Protein AF-A0A818P9B4-F1 (afdb_monomer)

Structure (mmCIF, N/CA/C/O backbone):
data_AF-A0A818P9B4-F1
#
_entry.id   AF-A0A818P9B4-F1
#
loop_
_atom_site.group_PDB
_atom_site.id
_atom_site.type_symbol
_atom_site.label_atom_id
_atom_site.label_alt_id
_atom_site.label_comp_id
_atom_site.label_asym_id
_atom_site.label_entity_id
_atom_site.label_seq_id
_atom_site.pdbx_PDB_ins_code
_atom_site.Cartn_x
_atom_site.Cartn_y
_atom_site.Cartn_z
_atom_site.occupancy
_atom_site.B_iso_or_equiv
_atom_site.auth_seq_id
_atom_site.auth_comp_id
_atom_site.auth_asym_id
_atom_site.auth_atom_id
_atom_site.pdbx_PDB_model_num
ATOM 1 N N . MET A 1 1 ? 20.453 -66.099 61.808 1.00 32.84 1 MET A N 1
ATOM 2 C CA . MET A 1 1 ? 21.588 -65.581 61.010 1.00 32.84 1 MET A CA 1
ATOM 3 C C . MET A 1 1 ? 21.222 -64.138 60.676 1.00 32.84 1 MET A C 1
ATOM 5 O O . MET A 1 1 ? 20.179 -63.951 60.073 1.00 32.84 1 MET A O 1
ATOM 9 N N . MET A 1 2 ? 21.754 -63.137 61.396 1.00 38.09 2 MET A N 1
ATOM 10 C CA . MET A 1 2 ? 22.995 -62.391 61.060 1.00 38.09 2 MET A CA 1
ATOM 11 C C . MET A 1 2 ? 22.957 -61.937 59.584 1.00 38.09 2 MET A C 1
ATOM 13 O O . MET A 1 2 ? 22.827 -62.804 58.733 1.00 38.09 2 MET A O 1
ATOM 17 N N . ALA A 1 3 ? 23.087 -60.678 59.165 1.00 40.44 3 ALA A N 1
ATOM 18 C CA . ALA A 1 3 ? 23.401 -59.398 59.794 1.00 40.44 3 ALA A CA 1
ATOM 19 C C . ALA A 1 3 ? 23.204 -58.281 58.722 1.00 40.44 3 ALA A C 1
ATOM 21 O O . ALA A 1 3 ? 22.843 -58.581 57.589 1.00 40.44 3 ALA A O 1
ATOM 22 N N . GLU A 1 4 ? 23.522 -57.032 59.090 1.00 40.19 4 GLU A N 1
ATOM 23 C CA . GLU A 1 4 ? 23.884 -55.890 58.215 1.00 40.19 4 GLU A CA 1
ATOM 24 C C . GLU A 1 4 ? 22.805 -54.831 57.911 1.00 40.19 4 GLU A C 1
ATOM 26 O O . GLU A 1 4 ? 22.188 -54.733 56.852 1.00 40.19 4 GLU A O 1
ATOM 31 N N . HIS A 1 5 ? 22.647 -53.961 58.912 1.00 44.25 5 HIS A N 1
ATOM 32 C CA . HIS A 1 5 ? 22.226 -52.571 58.782 1.00 44.25 5 HIS A CA 1
ATOM 33 C C . HIS A 1 5 ? 23.282 -51.719 58.050 1.00 44.25 5 HIS A C 1
ATOM 35 O O . HIS A 1 5 ? 24.475 -51.983 58.138 1.00 44.25 5 HIS A O 1
ATOM 41 N N . SER A 1 6 ? 22.821 -50.549 57.590 1.00 46.69 6 SER A N 1
ATOM 42 C CA . SER A 1 6 ? 23.567 -49.280 57.651 1.00 46.69 6 SER A CA 1
ATOM 43 C C . SER A 1 6 ? 24.411 -48.907 56.427 1.00 46.69 6 SER A C 1
ATOM 45 O O . SER A 1 6 ? 25.584 -49.233 56.355 1.00 46.69 6 SER A O 1
ATOM 47 N N . ALA A 1 7 ? 23.831 -48.122 55.508 1.00 46.69 7 ALA A N 1
ATOM 48 C CA . ALA A 1 7 ? 24.589 -47.064 54.814 1.00 46.69 7 ALA A CA 1
ATOM 49 C C . ALA A 1 7 ? 23.712 -46.113 53.980 1.00 46.69 7 ALA A C 1
ATOM 51 O O . ALA A 1 7 ? 23.999 -44.925 53.916 1.00 46.69 7 ALA A O 1
ATOM 52 N N . VAL A 1 8 ? 22.636 -46.581 53.334 1.00 44.22 8 VAL A N 1
ATOM 53 C CA . VAL A 1 8 ? 22.097 -45.815 52.181 1.00 44.22 8 VAL A CA 1
ATOM 54 C C . VAL A 1 8 ? 20.876 -44.936 52.499 1.00 44.22 8 VAL A C 1
ATOM 56 O O . VAL A 1 8 ? 20.579 -43.994 51.773 1.00 44.22 8 VAL A O 1
ATOM 59 N N . ARG A 1 9 ? 20.171 -45.158 53.617 1.00 46.31 9 ARG A N 1
ATOM 60 C CA . ARG A 1 9 ? 18.944 -44.392 53.944 1.00 46.31 9 ARG A CA 1
ATOM 61 C C . ARG A 1 9 ? 19.178 -43.084 54.715 1.00 46.31 9 ARG A C 1
ATOM 63 O O . ARG A 1 9 ? 18.217 -42.371 54.987 1.00 46.31 9 ARG A O 1
ATOM 70 N N . GLY A 1 10 ? 20.425 -42.764 55.065 1.00 45.00 10 GLY A N 1
ATOM 71 C CA . GLY A 1 10 ? 20.759 -41.632 55.940 1.00 45.00 10 GLY A CA 1
ATOM 72 C C . GLY A 1 10 ? 20.896 -40.266 55.256 1.00 45.00 10 GLY A C 1
ATOM 73 O O . GLY A 1 10 ? 20.794 -39.249 55.932 1.00 45.00 10 GLY A O 1
ATOM 74 N N . ALA A 1 11 ? 21.102 -40.206 53.937 1.00 49.03 11 ALA A N 1
ATOM 75 C CA . ALA A 1 11 ? 21.604 -38.981 53.300 1.00 49.03 11 ALA A CA 1
ATOM 76 C C . ALA A 1 11 ? 20.546 -38.088 52.621 1.00 49.03 11 ALA A C 1
ATOM 78 O O . ALA A 1 11 ? 20.862 -36.966 52.248 1.00 49.03 11 ALA A O 1
ATOM 79 N N . MET A 1 12 ? 19.288 -38.523 52.480 1.00 46.12 12 MET A N 1
ATOM 80 C CA . MET A 1 12 ? 18.270 -37.775 51.710 1.00 46.12 12 MET A CA 1
ATOM 81 C C . MET A 1 12 ? 17.187 -37.100 52.568 1.00 46.12 12 MET A C 1
ATOM 83 O O . MET A 1 12 ? 16.152 -36.678 52.060 1.00 46.12 12 MET A O 1
ATOM 87 N N . LYS A 1 13 ? 17.413 -36.997 53.883 1.00 46.72 13 LYS A N 1
ATOM 88 C CA . LYS A 1 13 ? 16.566 -36.219 54.809 1.00 46.72 13 LYS A CA 1
ATOM 89 C C . LYS A 1 13 ? 17.205 -34.907 55.265 1.00 46.72 13 LYS A C 1
ATOM 91 O O . LYS A 1 13 ? 16.580 -34.146 55.996 1.00 46.72 13 LYS A O 1
ATOM 96 N N . ALA A 1 14 ? 18.423 -34.631 54.815 1.00 50.62 14 ALA A N 1
ATOM 97 C CA . ALA A 1 14 ? 19.078 -33.349 54.979 1.00 50.62 14 ALA A CA 1
ATOM 98 C C . ALA A 1 14 ? 19.052 -32.646 53.622 1.00 50.62 14 ALA A C 1
ATOM 100 O O . ALA A 1 14 ? 19.915 -32.928 52.806 1.00 50.62 14 ALA A O 1
ATOM 101 N N . LEU A 1 15 ? 18.046 -31.798 53.361 1.00 54.25 15 LEU A N 1
ATOM 102 C CA . LEU A 1 15 ? 18.254 -30.605 52.520 1.00 54.25 15 LEU A CA 1
ATOM 103 C C . LEU A 1 15 ? 17.129 -29.563 52.506 1.00 54.25 15 LEU A C 1
ATOM 105 O O . LEU A 1 15 ? 17.386 -28.466 52.037 1.00 54.25 15 LEU A O 1
ATOM 109 N N . VAL A 1 16 ? 15.941 -29.780 53.077 1.00 52.88 16 VAL A N 1
ATOM 110 C CA . VAL A 1 16 ? 15.019 -28.648 53.322 1.00 52.88 16 VAL A CA 1
ATOM 111 C C . VAL A 1 16 ? 14.296 -28.832 54.651 1.00 52.88 16 VAL A C 1
ATOM 113 O O . VAL A 1 16 ? 13.097 -29.057 54.722 1.00 52.88 16 VAL A O 1
ATOM 116 N N . SER A 1 17 ? 15.059 -28.737 55.735 1.00 53.94 17 SER A N 1
ATOM 117 C CA . SER A 1 17 ? 14.517 -28.307 57.025 1.00 53.94 17 SER A CA 1
ATOM 118 C C . SER A 1 17 ? 15.140 -26.959 57.376 1.00 53.94 17 SER A C 1
ATOM 120 O O . SER A 1 17 ? 15.723 -26.780 58.443 1.00 53.94 17 SER A O 1
ATOM 122 N N . LEU A 1 18 ? 15.025 -25.998 56.453 1.00 52.03 18 LEU A N 1
ATOM 123 C CA . LEU A 1 18 ? 14.988 -24.600 56.854 1.00 52.03 18 LEU A CA 1
ATOM 124 C C . LEU A 1 18 ? 13.685 -24.440 57.612 1.00 52.03 18 LEU A C 1
ATOM 126 O O . LEU A 1 18 ? 12.595 -24.462 57.043 1.00 52.03 18 LEU A O 1
ATOM 130 N N . ALA A 1 19 ? 13.855 -24.401 58.925 1.00 50.81 19 ALA A N 1
ATOM 131 C CA . ALA A 1 19 ? 12.846 -24.078 59.889 1.00 50.81 19 ALA A CA 1
ATOM 132 C C . ALA A 1 19 ? 11.926 -22.993 59.327 1.00 50.81 19 ALA A C 1
ATOM 134 O O . ALA A 1 19 ? 12.324 -21.849 59.107 1.00 50.81 19 ALA A O 1
ATOM 135 N N . SER A 1 20 ? 10.670 -23.391 59.161 1.00 53.38 20 SER A N 1
ATOM 136 C CA . SER A 1 20 ? 9.497 -22.607 59.505 1.00 53.38 20 SER A CA 1
ATOM 137 C C . SER A 1 20 ? 9.681 -21.989 60.900 1.00 53.38 20 SER A C 1
ATOM 139 O O . SER A 1 20 ? 9.013 -22.361 61.860 1.00 53.38 20 SER A O 1
ATOM 141 N N . ARG A 1 21 ? 10.608 -21.040 61.036 1.00 61.50 21 ARG A N 1
ATOM 142 C CA . ARG A 1 21 ? 10.536 -20.019 62.068 1.00 61.50 21 ARG A CA 1
ATOM 143 C C . ARG A 1 21 ? 9.719 -18.890 61.473 1.00 61.50 21 ARG A C 1
ATOM 145 O O . ARG A 1 21 ? 10.234 -17.841 61.107 1.00 61.50 21 ARG A O 1
ATOM 152 N N . SER A 1 22 ? 8.430 -19.146 61.298 1.00 56.78 22 SER A N 1
ATOM 153 C CA . SER A 1 22 ? 7.499 -18.082 60.989 1.00 56.78 22 SER A CA 1
ATOM 154 C C . SER A 1 22 ? 7.095 -17.428 62.309 1.00 56.78 22 SER A C 1
ATOM 156 O O . SER A 1 22 ? 5.999 -17.658 62.803 1.00 56.78 22 SER A O 1
ATOM 158 N N . ASP A 1 23 ? 7.923 -16.494 62.781 1.00 60.78 23 ASP A N 1
ATOM 159 C CA . ASP A 1 23 ? 7.406 -15.272 63.426 1.00 60.78 23 ASP A CA 1
ATOM 160 C C . ASP A 1 23 ? 6.686 -14.378 62.381 1.00 60.78 23 ASP A C 1
ATOM 162 O O . ASP A 1 23 ? 6.526 -13.172 62.539 1.00 60.78 23 ASP A O 1
ATOM 166 N N . ILE A 1 24 ? 6.248 -14.963 61.262 1.00 68.06 24 ILE A N 1
ATOM 167 C CA . ILE A 1 24 ? 5.388 -14.346 60.276 1.00 68.06 24 ILE A CA 1
ATOM 168 C C . ILE A 1 24 ? 3.969 -14.739 60.664 1.00 68.06 24 ILE A C 1
ATOM 170 O O . ILE A 1 24 ? 3.475 -15.815 60.325 1.00 68.06 24 ILE A O 1
ATOM 174 N N . CYS A 1 25 ? 3.317 -13.838 61.390 1.00 73.31 25 CYS A N 1
ATOM 175 C CA . CYS A 1 25 ? 1.898 -13.923 61.690 1.00 73.31 25 CYS A CA 1
ATOM 176 C C . CYS A 1 25 ? 1.108 -13.609 60.403 1.00 73.31 25 CYS A C 1
ATOM 178 O O . CYS A 1 25 ? 0.635 -12.492 60.187 1.00 73.31 25 CYS A O 1
ATOM 180 N N . LEU A 1 26 ? 1.038 -14.577 59.485 1.00 76.25 26 LEU A N 1
ATOM 181 C CA . LEU A 1 26 ? 0.262 -14.454 58.254 1.00 76.25 26 LEU A CA 1
ATOM 182 C C . LEU A 1 26 ? -1.219 -14.548 58.596 1.00 76.25 26 LEU A 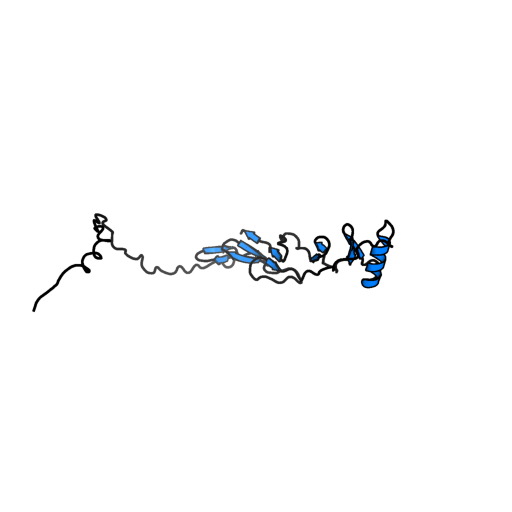C 1
ATOM 184 O O . LEU A 1 26 ? -1.726 -15.571 59.052 1.00 76.25 26 LEU A O 1
ATOM 188 N N . ARG A 1 27 ? -1.932 -13.452 58.361 1.00 80.06 27 ARG A N 1
ATOM 189 C CA . ARG A 1 27 ? -3.380 -13.438 58.503 1.00 80.06 27 ARG A CA 1
ATOM 190 C C . ARG A 1 27 ? -4.001 -14.314 57.418 1.00 80.06 27 ARG A C 1
ATOM 192 O O . ARG A 1 27 ? -3.708 -14.119 56.241 1.00 80.06 27 ARG A O 1
ATOM 199 N N . ASN A 1 28 ? -4.908 -15.211 57.809 1.00 81.31 28 ASN A N 1
ATOM 200 C CA . ASN A 1 28 ? -5.697 -16.004 56.864 1.00 81.31 28 ASN A CA 1
ATOM 201 C C . ASN A 1 28 ? -6.333 -15.102 55.796 1.00 81.31 28 ASN A C 1
ATOM 203 O O . ASN A 1 28 ? -6.995 -14.106 56.120 1.00 81.31 28 ASN A O 1
ATOM 207 N N . SER A 1 29 ? -6.130 -15.454 54.522 1.00 80.19 29 SER A N 1
ATOM 208 C CA . SER A 1 29 ? -6.744 -14.743 53.406 1.00 80.19 29 SER A CA 1
ATOM 209 C C . SER A 1 29 ? -8.256 -14.905 53.483 1.00 80.19 29 SER A C 1
ATOM 211 O O . SER A 1 29 ? -8.767 -16.020 53.565 1.00 80.19 29 SER A O 1
ATOM 213 N N . ARG A 1 30 ? -8.977 -13.792 53.424 1.00 84.62 30 ARG A N 1
ATOM 214 C CA . ARG A 1 30 ? -10.434 -13.776 53.315 1.00 84.62 30 ARG A CA 1
ATOM 215 C C . ARG A 1 30 ? -10.813 -13.057 52.033 1.00 84.62 30 ARG A C 1
ATOM 217 O O . ARG A 1 30 ? -10.311 -11.965 51.770 1.00 84.62 30 ARG A O 1
ATOM 224 N N . GLY A 1 31 ? -11.629 -13.716 51.214 1.00 81.00 31 GLY A N 1
ATOM 225 C CA . GLY A 1 31 ? -12.062 -13.190 49.923 1.00 81.00 31 GLY A CA 1
ATOM 226 C C . GLY A 1 31 ? -12.962 -11.965 50.090 1.00 81.00 31 GLY A C 1
ATOM 227 O O . GLY A 1 31 ? -13.652 -11.829 51.097 1.00 81.00 31 GLY A O 1
ATOM 228 N N . ARG A 1 32 ? -12.989 -11.082 49.086 1.00 82.56 32 ARG A N 1
ATOM 229 C CA . ARG A 1 32 ? -13.876 -9.901 49.055 1.00 82.56 32 ARG A CA 1
ATOM 230 C C . ARG A 1 32 ? -15.318 -10.230 48.621 1.00 82.56 32 ARG A C 1
ATOM 232 O O . ARG A 1 32 ? -16.068 -9.329 48.267 1.00 82.56 32 ARG A O 1
ATOM 239 N N . GLY A 1 33 ? -15.708 -11.507 48.656 1.00 85.81 33 GLY A N 1
ATOM 240 C CA . GLY A 1 33 ? -16.939 -11.998 48.032 1.00 85.81 33 GLY A CA 1
ATOM 241 C C . GLY A 1 33 ? -16.871 -11.970 46.498 1.00 85.81 33 GLY A C 1
ATOM 242 O O . GLY A 1 33 ? -15.842 -11.624 45.923 1.00 85.81 33 GLY A O 1
ATOM 243 N N . VAL A 1 34 ? -17.970 -12.351 45.839 1.00 80.38 34 VAL A N 1
ATOM 244 C CA . VAL A 1 34 ? -18.103 -12.356 44.365 1.00 80.38 34 VAL A CA 1
ATOM 245 C C . VAL A 1 34 ? -18.338 -10.964 43.762 1.00 80.38 34 VAL A C 1
ATOM 247 O O . VAL A 1 34 ? -18.132 -10.779 42.568 1.00 80.38 34 VAL A O 1
ATOM 250 N N . GLY A 1 35 ? -18.717 -9.977 44.582 1.00 70.44 35 GLY A N 1
ATOM 251 C CA . GLY A 1 35 ? -19.149 -8.658 44.113 1.00 70.44 35 GLY A CA 1
ATOM 252 C C . GLY A 1 35 ? -20.478 -8.711 43.346 1.00 70.44 35 GLY A C 1
ATOM 253 O O . GLY A 1 35 ? -20.9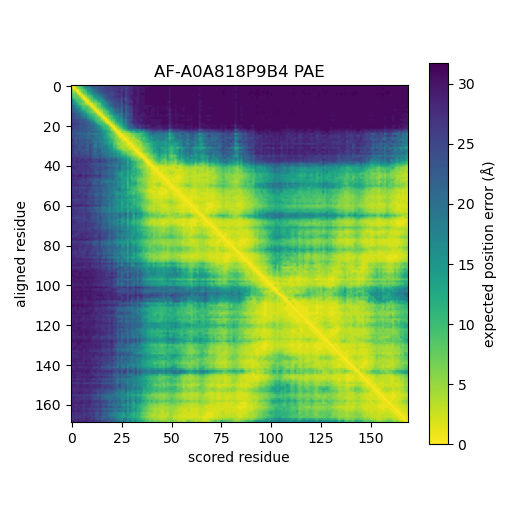24 -9.763 42.895 1.00 70.44 35 GLY A O 1
ATOM 254 N N . THR A 1 36 ? -21.145 -7.570 43.215 1.00 73.81 36 THR A N 1
ATOM 255 C CA . THR A 1 36 ? -22.258 -7.395 42.276 1.00 73.81 36 THR A CA 1
ATOM 256 C C . THR A 1 36 ? -21.702 -6.896 40.948 1.00 73.81 36 THR A C 1
ATOM 258 O O . THR A 1 36 ? -20.876 -5.984 40.921 1.00 73.81 36 THR A O 1
ATOM 261 N N . ALA A 1 37 ? -22.140 -7.490 39.835 1.00 69.44 37 ALA A N 1
ATOM 262 C CA . ALA A 1 37 ? -21.773 -6.993 38.516 1.00 69.44 37 ALA A CA 1
ATOM 263 C C . ALA A 1 37 ? -22.364 -5.589 38.335 1.00 69.44 37 ALA A C 1
ATOM 265 O O . ALA A 1 37 ? -23.584 -5.419 38.302 1.00 69.44 37 ALA A O 1
ATOM 266 N N . LEU A 1 38 ? -21.502 -4.578 38.231 1.00 70.50 38 LEU A N 1
ATOM 267 C CA . LEU A 1 38 ? -21.926 -3.263 37.775 1.00 70.50 38 LEU A CA 1
ATOM 268 C C . LEU A 1 38 ? -22.296 -3.401 36.297 1.00 70.50 38 LEU A C 1
ATOM 270 O O . LEU A 1 38 ? -21.426 -3.586 35.449 1.00 70.50 38 LEU A O 1
ATOM 274 N N . ILE A 1 39 ? -23.594 -3.358 35.995 1.00 76.50 39 ILE A N 1
ATOM 275 C CA . ILE A 1 39 ? -24.056 -3.227 34.614 1.00 76.50 39 ILE A CA 1
ATOM 276 C C . ILE A 1 39 ? -23.887 -1.760 34.242 1.00 76.50 39 ILE A C 1
ATOM 278 O O . ILE A 1 39 ? -24.731 -0.922 34.566 1.00 76.50 39 ILE A O 1
ATOM 282 N N . THR A 1 40 ? -22.770 -1.447 33.594 1.00 80.62 40 THR A N 1
ATOM 283 C CA . THR A 1 40 ? -22.524 -0.117 33.048 1.00 80.62 40 THR A CA 1
ATOM 284 C C . THR A 1 40 ? -23.533 0.142 31.928 1.00 80.62 40 THR A C 1
ATOM 286 O O . THR A 1 40 ? -23.513 -0.524 30.897 1.00 80.62 40 THR A O 1
ATOM 289 N N . LYS A 1 41 ? -24.450 1.090 32.141 1.00 87.88 41 LYS A N 1
ATOM 290 C CA . LYS A 1 41 ? -25.380 1.562 31.110 1.00 87.88 41 LYS A CA 1
ATOM 291 C C . LYS A 1 41 ? -24.825 2.840 30.502 1.00 87.88 41 LYS A C 1
ATOM 293 O O . LYS A 1 41 ? -24.716 3.841 31.203 1.00 87.88 41 LYS A O 1
ATOM 298 N N . CYS A 1 42 ? -24.491 2.784 29.221 1.00 90.31 42 CYS A N 1
ATOM 299 C CA . CYS A 1 42 ? -23.990 3.937 28.485 1.00 90.31 42 CYS A CA 1
ATOM 300 C C . CYS A 1 42 ? -25.124 4.768 27.892 1.00 90.31 42 CYS A C 1
ATOM 302 O O . CYS A 1 42 ? -26.211 4.251 27.615 1.00 90.31 42 CYS A O 1
ATOM 304 N N . ASN A 1 43 ? -24.857 6.059 27.696 1.00 91.19 43 ASN A N 1
ATOM 305 C CA . ASN A 1 43 ? -25.773 6.947 26.994 1.00 91.19 43 ASN A CA 1
ATOM 306 C C . ASN A 1 43 ? -25.880 6.560 25.509 1.00 91.19 43 ASN A C 1
ATOM 308 O O . ASN A 1 43 ? -25.047 5.836 24.967 1.00 91.19 43 ASN A O 1
ATOM 312 N N . ALA A 1 44 ? -26.899 7.068 24.810 1.00 91.31 44 ALA A N 1
ATOM 313 C CA . ALA A 1 44 ? -27.133 6.731 23.401 1.00 91.31 44 ALA A CA 1
ATOM 314 C C . ALA A 1 44 ? -25.962 7.110 22.464 1.00 91.31 44 ALA A C 1
ATOM 316 O O . ALA A 1 44 ? -25.781 6.488 21.414 1.00 91.31 44 ALA A O 1
ATOM 317 N N . ASN A 1 45 ? -25.160 8.111 22.837 1.00 89.69 45 ASN A N 1
ATOM 318 C CA . ASN A 1 45 ? -23.973 8.592 22.123 1.00 89.69 45 ASN A CA 1
ATOM 319 C C . ASN A 1 45 ? -22.653 7.967 22.616 1.00 89.69 45 ASN A C 1
ATOM 321 O O . ASN A 1 45 ? -21.583 8.373 22.166 1.00 89.69 45 ASN A O 1
ATOM 325 N N . GLU A 1 46 ? -22.725 6.985 23.511 1.00 91.25 46 GLU A N 1
ATOM 326 C CA . GLU A 1 46 ? -21.570 6.315 24.101 1.00 91.25 46 GLU A CA 1
ATOM 327 C C . GLU A 1 46 ? -21.566 4.818 23.772 1.00 91.25 46 GLU A C 1
ATOM 329 O O . GLU A 1 46 ? -22.598 4.217 23.459 1.00 91.25 46 GLU A O 1
ATOM 334 N N . GLU A 1 47 ? -20.391 4.204 23.850 1.00 89.56 47 GLU A N 1
ATOM 335 C CA . GLU A 1 47 ? -20.197 2.763 23.762 1.00 89.56 47 GLU A CA 1
ATOM 336 C C . GLU A 1 47 ? -19.417 2.232 24.967 1.00 89.56 47 GLU A C 1
ATOM 338 O O . GLU A 1 47 ? -18.565 2.910 25.549 1.00 89.56 47 GLU A O 1
ATOM 343 N N . GLN A 1 48 ? -19.740 1.006 25.373 1.00 88.31 48 GLN A N 1
ATOM 344 C CA . GLN A 1 48 ? -19.126 0.384 26.536 1.00 88.31 48 GLN A CA 1
ATOM 345 C C . GLN A 1 48 ? -17.786 -0.249 26.153 1.00 88.31 48 GLN A C 1
ATOM 347 O O . GLN A 1 48 ? -17.731 -1.163 25.332 1.00 88.31 48 GLN A O 1
ATOM 352 N N . SER A 1 49 ? -16.712 0.167 26.825 1.00 87.62 49 SER A N 1
ATOM 353 C CA . SER A 1 49 ? -15.413 -0.508 26.774 1.00 87.62 49 SER A CA 1
ATOM 354 C C . SER A 1 49 ? -15.014 -0.932 28.186 1.00 87.62 49 SER A C 1
ATOM 356 O O . SER A 1 49 ? -14.536 -0.131 28.991 1.00 87.62 49 SER A O 1
ATOM 358 N N . GLY A 1 50 ? -15.186 -2.220 28.491 1.00 85.69 50 GLY A N 1
ATOM 359 C CA . GLY A 1 50 ? -14.958 -2.764 29.830 1.00 85.69 50 GLY A CA 1
ATOM 360 C C . GLY A 1 50 ? -16.032 -2.298 30.817 1.00 85.69 50 GLY A C 1
ATOM 361 O O . GLY A 1 50 ? -17.220 -2.502 30.586 1.00 85.69 50 GLY A O 1
ATOM 362 N N . ALA A 1 51 ? -15.616 -1.681 31.925 1.00 86.62 51 ALA A N 1
ATOM 363 C CA . ALA A 1 51 ? -16.525 -1.169 32.956 1.00 86.62 51 ALA A CA 1
ATOM 364 C C . ALA A 1 51 ? -16.942 0.302 32.745 1.00 86.62 51 ALA A C 1
ATOM 366 O O . ALA A 1 51 ? -17.675 0.846 33.569 1.00 86.62 51 ALA A O 1
ATOM 367 N N . LEU A 1 52 ? -16.473 0.952 31.674 1.00 87.69 52 LEU A N 1
ATOM 368 C CA . LEU A 1 52 ? -16.636 2.388 31.434 1.00 87.69 52 LEU A CA 1
ATOM 369 C C . LEU A 1 52 ? -17.337 2.659 30.095 1.00 87.69 52 LEU A C 1
ATOM 371 O O . LEU A 1 52 ? -17.298 1.827 29.185 1.00 87.69 52 LEU A O 1
ATOM 375 N N . CYS A 1 53 ? -17.951 3.837 29.994 1.00 90.44 53 CYS A N 1
ATOM 376 C CA . CYS A 1 53 ? -18.569 4.357 28.777 1.00 90.44 53 CYS A CA 1
ATOM 377 C C . CYS A 1 53 ? -17.668 5.410 28.145 1.00 90.44 53 CYS A C 1
ATOM 379 O O . CYS A 1 53 ? -17.144 6.276 28.846 1.00 90.44 53 CYS A O 1
ATOM 381 N N . TYR A 1 54 ? -17.500 5.323 26.830 1.00 90.62 54 TYR A N 1
ATOM 382 C CA . TYR A 1 54 ? -16.716 6.264 26.043 1.00 90.62 54 TYR A CA 1
ATOM 383 C C . TYR A 1 54 ? -17.566 6.846 24.922 1.00 90.62 54 TYR A C 1
ATOM 385 O O . TYR A 1 54 ? -18.495 6.177 24.466 1.00 90.62 54 TYR A O 1
ATOM 393 N N . PRO A 1 55 ? -17.269 8.068 24.455 1.00 93.06 55 PRO A N 1
ATOM 394 C CA . PRO A 1 55 ? -17.909 8.610 23.265 1.00 93.06 55 PRO A CA 1
ATOM 395 C C . PRO A 1 55 ? -17.753 7.653 22.081 1.00 93.06 55 PRO A C 1
ATOM 397 O O . PRO A 1 55 ? -16.714 7.017 21.924 1.00 93.06 55 PRO A O 1
ATOM 400 N N . LYS A 1 56 ? -18.772 7.563 21.229 1.00 92.81 56 LYS A N 1
ATOM 401 C CA . LYS A 1 56 ? -18.663 6.794 19.984 1.00 92.81 56 LYS A CA 1
ATOM 402 C C . LYS A 1 56 ? -17.648 7.428 19.034 1.00 92.81 56 LYS A C 1
ATOM 404 O O . LYS A 1 56 ? -17.530 8.652 18.954 1.00 92.81 56 LYS A O 1
ATOM 409 N N . CYS A 1 57 ? -16.970 6.589 18.256 1.00 94.38 57 CYS A N 1
ATOM 410 C CA . CYS A 1 57 ? -16.137 7.053 17.152 1.00 94.38 57 CYS A CA 1
ATOM 411 C C . CYS A 1 57 ? -16.944 7.813 16.085 1.00 94.38 57 CYS A C 1
ATOM 413 O O . CYS A 1 57 ? -18.133 7.570 15.875 1.00 94.38 57 CYS A O 1
ATOM 415 N N . SER A 1 58 ? -16.265 8.718 15.380 1.00 93.25 58 SER A N 1
ATOM 416 C CA . SER A 1 58 ? -16.786 9.418 14.210 1.00 93.25 58 SER A CA 1
ATOM 417 C C . SER A 1 58 ? -17.131 8.430 13.098 1.00 93.25 58 SER A C 1
ATOM 419 O O . SER A 1 58 ? -16.616 7.310 13.042 1.00 93.25 58 SER A O 1
ATOM 421 N N . GLU A 1 59 ? -17.993 8.861 12.183 1.00 93.25 59 GLU A N 1
ATOM 422 C CA . GLU A 1 59 ? -18.462 8.027 11.083 1.00 93.25 59 GLU A CA 1
ATOM 423 C C . GLU A 1 59 ? -17.301 7.413 10.274 1.00 93.25 59 GLU A C 1
ATOM 425 O O . GLU A 1 59 ? -16.311 8.068 9.934 1.00 93.25 59 GLU A O 1
ATOM 430 N N . GLY A 1 60 ? -17.405 6.112 9.990 1.00 90.75 60 GLY A N 1
ATOM 431 C CA . GLY A 1 60 ? -16.376 5.350 9.279 1.00 90.75 60 GLY A CA 1
ATOM 432 C C . GLY A 1 60 ? -15.175 4.914 10.130 1.00 90.75 60 GLY A C 1
ATOM 433 O O . GLY A 1 60 ? -14.200 4.406 9.568 1.00 90.7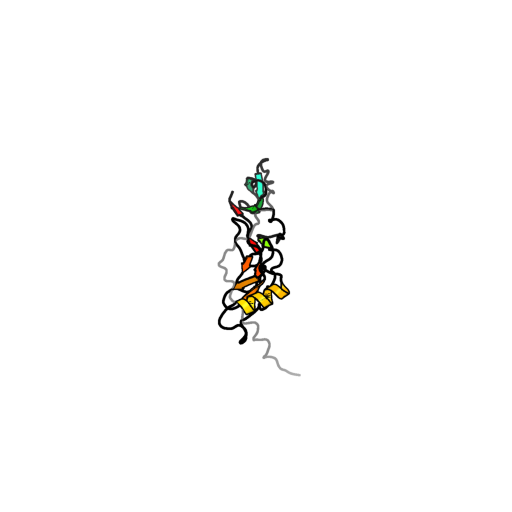5 60 GLY A O 1
ATOM 434 N N . TYR A 1 61 ? -15.223 5.084 11.455 1.00 92.88 61 TYR A N 1
ATOM 435 C CA . TYR A 1 61 ? -14.232 4.566 12.402 1.00 92.88 61 TYR A CA 1
ATOM 436 C C . TYR A 1 61 ? -14.862 3.566 13.385 1.00 92.88 61 TYR A C 1
ATOM 438 O O . TYR A 1 61 ? -16.061 3.610 13.656 1.00 92.88 61 TYR A O 1
ATOM 446 N N . LYS A 1 62 ? -14.045 2.653 13.919 1.00 91.69 62 LYS A N 1
ATOM 447 C CA . LYS A 1 62 ? -14.407 1.676 14.957 1.00 91.69 62 LYS A CA 1
ATOM 448 C C . LYS A 1 62 ? -13.541 1.885 16.178 1.00 91.69 62 LYS A C 1
ATOM 450 O O . LYS A 1 62 ? -12.330 2.098 16.045 1.00 91.69 62 LYS A O 1
ATOM 455 N N . ALA A 1 63 ? -14.142 1.747 17.354 1.00 91.25 63 ALA A N 1
ATOM 456 C CA . ALA A 1 63 ? -13.383 1.657 18.585 1.00 91.25 63 ALA A CA 1
ATOM 457 C C . ALA A 1 63 ? -12.627 0.332 18.628 1.00 91.25 63 ALA A C 1
ATOM 459 O O . ALA A 1 63 ? -13.180 -0.750 18.430 1.00 91.25 63 ALA A O 1
ATOM 460 N N . ILE A 1 64 ? -11.328 0.430 18.877 1.00 90.44 64 ILE A N 1
ATOM 461 C CA . ILE A 1 64 ? -10.451 -0.734 19.064 1.00 90.44 64 ILE A CA 1
ATOM 462 C C . ILE A 1 64 ? -10.063 -0.884 20.530 1.00 90.44 64 ILE A C 1
ATOM 464 O O . ILE A 1 64 ? -9.758 -1.978 21.003 1.00 90.44 64 ILE A O 1
ATOM 468 N N . ARG A 1 65 ? -10.102 0.223 21.269 1.00 83.44 65 ARG A N 1
ATOM 469 C CA . ARG A 1 65 ? -9.948 0.290 22.718 1.00 83.44 65 ARG A CA 1
ATOM 470 C C . ARG A 1 65 ? -10.653 1.552 23.217 1.00 83.44 65 ARG A C 1
ATOM 472 O O . ARG A 1 65 ? -10.995 2.403 22.404 1.00 83.44 65 ARG A O 1
ATOM 479 N N . CYS A 1 66 ? -10.809 1.663 24.536 1.00 82.06 66 CYS A N 1
ATOM 480 C CA . CYS A 1 66 ? -11.470 2.748 25.262 1.00 82.06 66 CYS A CA 1
ATOM 481 C C . CYS A 1 66 ? -11.481 4.122 24.577 1.00 82.06 66 CYS A C 1
ATOM 483 O O . CYS A 1 66 ? -12.543 4.701 24.424 1.00 82.06 66 CYS A O 1
ATOM 485 N N . CYS A 1 67 ? -10.326 4.630 24.144 1.00 86.12 67 CYS A N 1
ATOM 486 C CA . CYS A 1 67 ? -10.221 5.975 23.576 1.00 86.12 67 CYS A CA 1
ATOM 487 C C . CYS A 1 67 ? -9.622 5.986 22.165 1.00 86.12 67 CYS A C 1
ATOM 489 O O . CYS A 1 67 ? -9.142 7.026 21.737 1.00 86.12 67 CYS A O 1
ATOM 491 N N . LEU A 1 68 ? -9.547 4.842 21.474 1.00 92.00 68 LEU A N 1
ATOM 492 C CA . LEU A 1 68 ? -8.842 4.721 20.194 1.00 92.00 68 LEU A CA 1
ATOM 493 C C . LEU A 1 68 ? -9.789 4.308 19.074 1.00 92.00 68 LEU A C 1
ATOM 495 O O . LEU A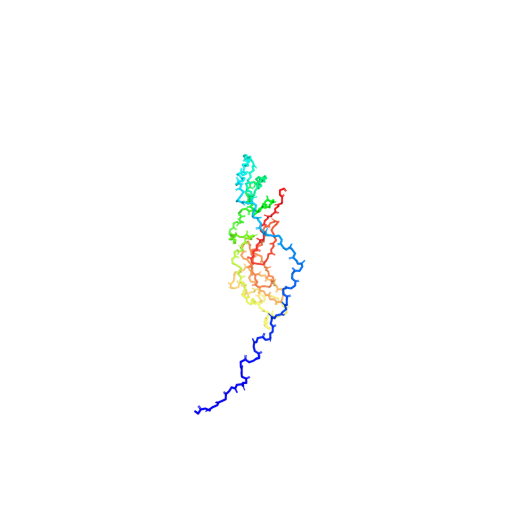 1 68 ? -10.259 3.166 19.032 1.00 92.00 68 LEU A O 1
ATOM 499 N N . CYS A 1 69 ? -9.965 5.223 18.128 1.00 93.44 69 CYS A N 1
ATOM 500 C CA . CYS A 1 69 ? -10.763 5.038 16.930 1.00 93.44 69 CYS A CA 1
ATOM 501 C C . CYS A 1 69 ? -9.856 4.754 15.734 1.00 93.44 69 CYS A C 1
ATOM 503 O O . CYS A 1 69 ? -8.893 5.480 15.485 1.00 93.44 69 CYS A O 1
ATOM 505 N N . ARG A 1 70 ? -10.161 3.701 14.971 1.00 93.19 70 ARG A N 1
ATOM 506 C CA . ARG A 1 70 ? -9.436 3.324 13.746 1.00 93.19 70 ARG A CA 1
ATOM 507 C C . ARG A 1 70 ? -10.378 3.316 12.558 1.00 93.19 70 ARG A C 1
ATOM 509 O O . ARG A 1 70 ? -11.505 2.852 12.690 1.00 93.19 70 ARG A O 1
ATOM 516 N N . LYS A 1 71 ? -9.906 3.774 11.397 1.00 93.25 71 LYS A N 1
ATOM 517 C CA . LYS A 1 71 ? -10.686 3.728 10.155 1.00 93.25 71 LYS A CA 1
ATOM 518 C C . LYS A 1 71 ? -11.153 2.294 9.874 1.00 93.25 71 LYS A C 1
ATOM 520 O O . LYS A 1 71 ? -10.366 1.348 9.965 1.00 93.25 71 LYS A O 1
ATOM 525 N N . ASN A 1 72 ? -12.432 2.134 9.554 1.00 89.19 72 ASN A N 1
ATOM 526 C CA . ASN A 1 72 ? -13.034 0.823 9.312 1.00 89.19 72 ASN A CA 1
ATOM 527 C C . ASN A 1 72 ? -12.549 0.236 8.000 1.00 89.19 72 ASN A C 1
ATOM 529 O O . ASN A 1 72 ? -12.051 -0.886 7.965 1.00 89.19 72 ASN A O 1
ATOM 533 N N . GLU A 1 73 ? -12.655 1.041 6.955 1.00 90.75 73 GLU A N 1
ATOM 534 C CA . GLU A 1 73 ? -12.507 0.604 5.580 1.00 90.75 73 GLU A CA 1
ATOM 535 C C . GLU A 1 73 ? -11.105 0.873 5.050 1.00 90.75 73 GLU A C 1
ATOM 537 O O . GLU A 1 73 ? -10.425 1.829 5.443 1.00 90.75 73 GLU A O 1
ATOM 542 N N . CYS A 1 74 ? -10.689 -0.002 4.143 1.00 93.12 74 CYS A N 1
ATOM 543 C CA . CYS A 1 74 ? -9.500 0.184 3.338 1.00 93.12 74 CYS A CA 1
ATOM 544 C C . CYS A 1 74 ? -9.854 0.856 2.004 1.00 93.12 74 CYS A C 1
ATOM 546 O O . CYS A 1 74 ? -10.996 0.758 1.553 1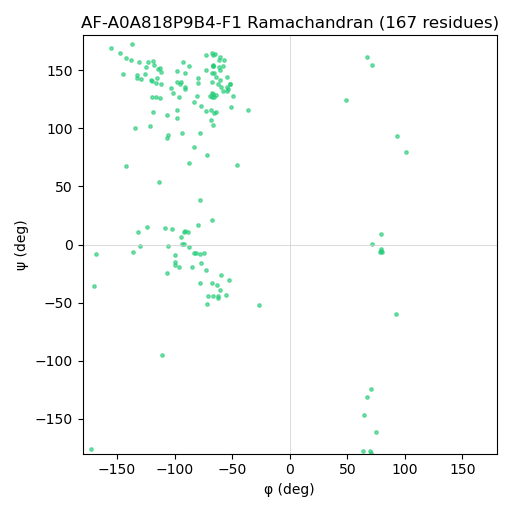.00 93.12 74 CYS A O 1
ATOM 548 N N . PRO A 1 75 ? -8.885 1.524 1.358 1.00 89.62 75 PRO A N 1
ATOM 549 C CA . PRO A 1 75 ? -9.060 2.042 0.006 1.00 89.62 75 PRO A CA 1
ATOM 550 C C . PRO A 1 75 ? -9.442 0.930 -0.987 1.00 89.62 75 PRO A C 1
ATOM 552 O O . PRO A 1 75 ? -9.137 -0.241 -0.736 1.00 89.62 75 PRO A O 1
ATOM 555 N N . PRO A 1 76 ? -10.049 1.276 -2.137 1.00 88.25 76 PRO A N 1
ATOM 556 C CA . PRO A 1 76 ? -10.356 0.306 -3.184 1.00 88.25 76 PRO A CA 1
ATOM 557 C C . PRO A 1 76 ? -9.125 -0.520 -3.576 1.00 88.25 76 PRO A C 1
ATOM 559 O O . PRO A 1 76 ? -8.040 0.032 -3.718 1.00 88.25 76 PRO A O 1
ATOM 562 N N . GLU A 1 77 ? -9.309 -1.830 -3.763 1.00 87.12 77 GLU A N 1
ATOM 563 C CA . GLU A 1 77 ? -8.264 -2.823 -4.092 1.00 87.12 77 GLU A CA 1
ATOM 564 C C . GLU A 1 77 ? -7.276 -3.184 -2.966 1.00 87.12 77 GLU A C 1
ATOM 566 O O . GLU A 1 77 ? -6.419 -4.051 -3.157 1.00 87.12 77 GLU A O 1
ATOM 571 N N . TYR A 1 78 ? -7.411 -2.595 -1.775 1.00 92.31 78 TYR A N 1
ATOM 572 C CA . TYR A 1 78 ? -6.624 -2.973 -0.602 1.00 92.31 78 TYR A CA 1
ATOM 573 C C . TYR A 1 78 ? -7.398 -3.980 0.237 1.00 92.31 78 TYR A C 1
ATOM 575 O O . TYR A 1 78 ? -8.604 -3.857 0.442 1.00 92.31 78 TYR A O 1
ATOM 583 N N . THR A 1 79 ? -6.687 -4.972 0.764 1.00 93.81 79 THR A N 1
ATOM 584 C CA . THR A 1 79 ? -7.289 -5.993 1.628 1.00 93.81 79 THR A CA 1
ATOM 585 C C . THR A 1 79 ? -7.078 -5.620 3.089 1.00 93.81 79 THR A C 1
ATOM 587 O O . THR A 1 79 ? -5.952 -5.370 3.502 1.00 93.81 79 THR A O 1
ATOM 590 N N . ASP A 1 80 ? -8.142 -5.574 3.885 1.00 93.69 80 ASP A N 1
ATOM 591 C CA . ASP A 1 80 ? -8.041 -5.349 5.330 1.00 93.69 80 ASP A CA 1
ATOM 592 C C . ASP A 1 80 ? -7.336 -6.534 6.007 1.00 93.69 80 ASP A C 1
ATOM 594 O O . ASP A 1 80 ? -7.748 -7.680 5.827 1.00 93.69 80 ASP A O 1
ATOM 598 N N . ASP A 1 81 ? -6.285 -6.272 6.789 1.00 91.94 81 ASP A N 1
ATOM 599 C CA . ASP A 1 81 ? -5.592 -7.307 7.569 1.00 91.94 81 ASP A CA 1
ATOM 600 C C . ASP A 1 81 ? -6.391 -7.761 8.806 1.00 91.94 81 ASP A C 1
ATOM 602 O O . ASP A 1 81 ? -5.999 -8.701 9.498 1.00 91.94 81 ASP A O 1
ATOM 606 N N . GLY A 1 82 ? -7.504 -7.081 9.107 1.00 88.25 82 GLY A N 1
ATOM 607 C CA . GLY A 1 82 ? -8.361 -7.336 10.264 1.00 88.25 82 GLY A CA 1
ATOM 608 C C . GLY A 1 82 ? -7.808 -6.775 11.576 1.00 88.25 82 GLY A C 1
ATOM 609 O O . GLY A 1 82 ? -8.506 -6.770 12.592 1.00 88.25 82 GLY A O 1
ATOM 610 N N . ILE A 1 83 ? -6.585 -6.251 11.558 1.00 87.06 83 ILE A N 1
ATOM 611 C CA . ILE A 1 83 ? -5.898 -5.665 12.697 1.00 87.06 83 ILE A CA 1
ATOM 612 C C . ILE A 1 83 ? -5.804 -4.166 12.439 1.00 87.06 83 ILE A C 1
ATOM 614 O O . ILE A 1 83 ? -6.741 -3.435 12.774 1.00 87.06 83 ILE A O 1
ATOM 618 N N . ALA A 1 84 ? -4.691 -3.684 11.888 1.00 90.38 84 ALA A N 1
ATOM 619 C CA . ALA A 1 84 ? -4.324 -2.272 11.871 1.00 90.38 84 ALA A CA 1
ATOM 620 C C . ALA A 1 84 ? -3.925 -1.740 10.495 1.00 90.38 84 ALA A C 1
ATOM 622 O O . ALA A 1 84 ? -3.621 -0.550 10.396 1.00 90.38 84 ALA A O 1
ATOM 623 N N . ALA A 1 85 ? -3.922 -2.567 9.454 1.00 94.50 85 ALA A N 1
ATOM 624 C CA . ALA A 1 85 ? -3.368 -2.196 8.167 1.00 94.50 85 ALA A CA 1
ATOM 625 C C . ALA A 1 85 ? -4.230 -2.646 6.984 1.00 94.50 85 ALA A C 1
ATOM 627 O O . ALA A 1 85 ? -5.056 -3.550 7.049 1.00 94.50 85 ALA A O 1
ATOM 628 N N . CYS A 1 86 ? -4.005 -1.972 5.868 1.00 94.81 86 CYS A N 1
ATOM 629 C CA . CYS A 1 86 ? -4.562 -2.295 4.571 1.00 94.81 86 CYS A CA 1
ATOM 630 C C . CYS A 1 86 ? -3.443 -2.881 3.712 1.00 94.81 86 CYS A C 1
ATOM 632 O O . CYS A 1 86 ? -2.491 -2.183 3.364 1.00 94.81 86 CYS A O 1
ATOM 634 N N . ILE A 1 87 ? -3.524 -4.169 3.403 1.00 94.19 87 ILE A N 1
ATOM 635 C CA . ILE A 1 87 ? -2.582 -4.890 2.549 1.00 94.19 87 ILE A CA 1
ATOM 636 C C . ILE A 1 87 ? -2.713 -4.355 1.126 1.00 94.19 87 ILE A C 1
ATOM 638 O O . ILE A 1 87 ? -3.811 -4.303 0.564 1.00 94.19 87 ILE A O 1
ATOM 642 N N . LYS A 1 88 ? -1.577 -3.954 0.555 1.00 93.56 88 LYS A N 1
ATOM 643 C CA . LYS A 1 88 ? -1.495 -3.453 -0.816 1.00 93.56 88 LYS A CA 1
ATOM 644 C C . LYS A 1 88 ? -1.795 -4.573 -1.818 1.00 93.56 88 LYS A C 1
ATOM 646 O O . LYS A 1 88 ? -1.407 -5.719 -1.567 1.00 93.56 88 LYS A O 1
ATOM 651 N N . PRO A 1 89 ? -2.405 -4.269 -2.979 1.00 88.19 89 PRO A N 1
ATOM 652 C CA . PRO A 1 89 ? -2.487 -5.246 -4.052 1.00 88.19 89 PRO A CA 1
ATOM 653 C C . PRO A 1 89 ? -1.088 -5.711 -4.474 1.00 88.19 89 PRO A C 1
ATOM 655 O O . PRO A 1 89 ? -0.085 -5.013 -4.294 1.00 88.19 89 PRO A O 1
ATOM 658 N N . LYS A 1 90 ? -1.026 -6.935 -5.011 1.00 85.56 90 LYS A N 1
ATOM 659 C CA . LYS A 1 90 ? 0.225 -7.649 -5.289 1.00 85.56 90 LYS A CA 1
ATOM 660 C C . LYS A 1 90 ? 1.199 -6.776 -6.084 1.00 85.56 90 LYS A C 1
ATOM 662 O O . LYS A 1 90 ? 0.937 -6.431 -7.236 1.00 85.56 90 LYS A O 1
ATOM 667 N N . ALA A 1 91 ? 2.355 -6.496 -5.487 1.00 87.56 91 ALA A N 1
ATOM 668 C CA . ALA A 1 91 ? 3.457 -5.857 -6.188 1.00 87.56 91 ALA A CA 1
ATOM 669 C C . ALA A 1 91 ? 3.919 -6.736 -7.361 1.00 87.56 91 ALA A C 1
ATOM 671 O O . ALA A 1 91 ? 3.966 -7.967 -7.262 1.00 87.56 91 ALA A O 1
ATOM 672 N N . CYS A 1 92 ? 4.274 -6.106 -8.476 1.00 84.94 92 CYS A N 1
ATOM 673 C CA . CYS A 1 92 ? 4.754 -6.807 -9.660 1.00 84.94 92 CYS A CA 1
ATOM 674 C C . CYS A 1 92 ? 6.203 -6.432 -9.977 1.00 84.94 92 CYS A C 1
ATOM 676 O O . CYS A 1 92 ? 6.623 -5.281 -9.849 1.00 84.94 92 CYS A O 1
ATOM 678 N N . GLY A 1 93 ? 6.983 -7.439 -10.368 1.00 85.81 93 GLY A N 1
ATOM 679 C CA . GLY A 1 93 ? 8.344 -7.250 -10.849 1.00 85.81 93 GLY A CA 1
ATOM 680 C C . GLY A 1 93 ? 8.351 -6.786 -12.304 1.00 85.81 93 GLY A C 1
ATOM 681 O O . GLY A 1 93 ? 7.547 -7.243 -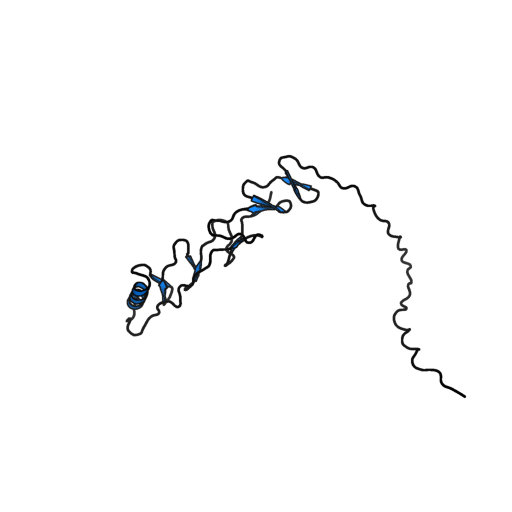13.111 1.00 85.81 93 GLY A O 1
ATOM 682 N N . ARG A 1 94 ? 9.294 -5.909 -12.642 1.00 86.25 94 ARG A N 1
ATOM 683 C CA . ARG A 1 94 ? 9.574 -5.413 -13.999 1.00 86.25 94 ARG A CA 1
ATOM 684 C C . ARG A 1 94 ? 10.622 -6.263 -14.736 1.00 86.25 94 ARG A C 1
ATOM 686 O O . ARG A 1 94 ? 11.136 -5.844 -15.768 1.00 86.25 94 ARG A O 1
ATOM 693 N N . GLY A 1 95 ? 10.955 -7.435 -14.188 1.00 87.00 95 GLY A N 1
ATOM 694 C CA . GLY A 1 95 ? 12.015 -8.314 -14.684 1.00 87.00 95 GLY A CA 1
ATOM 695 C C . GLY A 1 95 ? 13.420 -7.799 -14.361 1.00 87.00 95 GLY A C 1
ATOM 696 O O . GLY A 1 95 ? 13.599 -6.965 -13.476 1.00 87.00 95 GLY A O 1
ATOM 697 N N . THR A 1 96 ? 14.415 -8.306 -15.089 1.00 8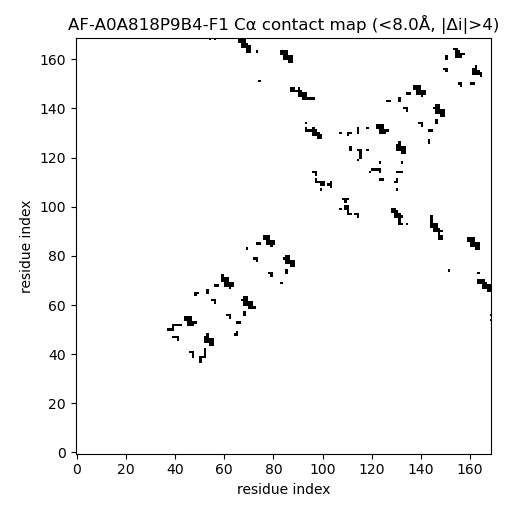6.56 96 THR A N 1
ATOM 698 C CA . THR A 1 96 ? 15.827 -7.884 -14.999 1.00 86.56 96 THR A CA 1
ATOM 699 C C . THR A 1 96 ? 16.130 -6.613 -15.798 1.00 86.56 96 THR A C 1
ATOM 701 O O . THR A 1 96 ? 17.233 -6.080 -15.711 1.00 86.56 96 THR A O 1
ATOM 704 N N . GLY A 1 97 ? 15.161 -6.136 -16.585 1.00 90.44 97 GLY A N 1
ATOM 705 C CA . GLY A 1 97 ? 15.311 -4.987 -17.469 1.00 90.44 97 GLY A CA 1
ATOM 706 C C . GLY A 1 97 ? 16.218 -5.249 -18.674 1.00 90.44 97 GLY A C 1
ATOM 707 O O . GLY A 1 97 ? 16.756 -6.337 -18.880 1.00 90.44 97 GLY A O 1
ATOM 708 N N . TYR A 1 98 ? 16.379 -4.210 -19.481 1.00 92.75 98 TYR A N 1
ATOM 709 C CA . TYR A 1 98 ? 17.134 -4.184 -20.724 1.00 92.75 98 TYR A CA 1
ATOM 710 C C . TYR A 1 98 ? 18.419 -3.398 -20.476 1.00 92.75 98 TYR A C 1
ATOM 712 O O . TYR A 1 98 ? 18.434 -2.170 -20.552 1.00 92.75 98 TYR A O 1
ATOM 720 N N . GLY A 1 99 ? 19.486 -4.108 -20.104 1.00 92.50 99 GLY A N 1
ATOM 721 C CA . GLY A 1 99 ? 20.816 -3.532 -19.887 1.00 92.50 99 GLY A CA 1
ATOM 722 C C . GLY A 1 99 ? 21.514 -3.149 -21.193 1.00 92.50 99 GLY A C 1
ATOM 723 O O . GLY A 1 99 ? 21.119 -3.614 -22.266 1.00 92.50 99 GLY A O 1
ATOM 724 N N . TRP A 1 100 ? 22.547 -2.312 -21.092 1.00 92.00 100 TRP A N 1
ATOM 725 C CA . TRP A 1 100 ? 23.394 -1.908 -22.217 1.00 92.00 100 TRP A CA 1
ATOM 726 C C . TRP A 1 100 ? 24.127 -3.104 -22.840 1.00 92.00 100 TRP A C 1
ATOM 728 O O . TRP A 1 100 ? 24.644 -3.959 -22.120 1.00 92.00 100 TRP A O 1
ATOM 738 N N . LYS A 1 101 ? 24.190 -3.165 -24.174 1.00 91.00 101 LYS A N 1
ATOM 739 C CA . LYS A 1 101 ? 24.978 -4.160 -24.916 1.00 91.00 101 LYS A CA 1
ATOM 740 C C . LYS A 1 101 ? 26.105 -3.474 -25.679 1.00 91.00 101 LYS A C 1
ATOM 742 O O . LYS A 1 101 ? 25.936 -2.354 -26.141 1.00 91.00 101 LYS A O 1
ATOM 747 N N . PHE A 1 102 ? 27.212 -4.187 -25.895 1.00 86.00 102 PHE A N 1
ATOM 748 C CA . PHE A 1 102 ? 28.390 -3.669 -26.610 1.00 86.00 102 PHE A CA 1
ATOM 749 C C . PHE A 1 102 ? 28.063 -3.065 -27.990 1.00 86.00 102 PHE A C 1
ATOM 751 O O . PHE A 1 102 ? 28.701 -2.112 -28.424 1.00 86.00 102 PHE A O 1
ATOM 758 N N . SER A 1 103 ? 27.021 -3.573 -28.654 1.00 84.19 103 SER A N 1
ATOM 759 C CA . SER A 1 103 ? 26.529 -3.086 -29.947 1.00 84.19 103 SER A CA 1
ATOM 760 C C . SER A 1 103 ? 25.683 -1.805 -29.888 1.00 84.19 103 SER A C 1
ATOM 762 O O . SER A 1 103 ? 25.326 -1.282 -30.939 1.00 84.19 103 SER A O 1
ATOM 764 N N . ASP A 1 104 ? 25.313 -1.312 -28.703 1.00 83.38 104 ASP A N 1
ATOM 765 C CA . ASP A 1 104 ? 24.384 -0.182 -28.550 1.00 83.38 104 ASP A CA 1
ATOM 766 C C . ASP A 1 104 ? 25.076 1.193 -28.690 1.00 83.38 104 ASP A C 1
ATOM 768 O O . ASP A 1 104 ? 24.401 2.223 -28.730 1.00 83.38 104 ASP A O 1
ATOM 772 N N . GLY A 1 105 ? 26.416 1.231 -28.787 1.00 81.62 105 GLY A N 1
ATOM 773 C CA . GLY A 1 105 ? 27.204 2.474 -28.705 1.00 81.62 105 GLY A CA 1
ATOM 774 C C . GLY A 1 105 ? 27.064 3.142 -27.328 1.00 81.62 105 GLY A C 1
ATOM 775 O O . GLY A 1 105 ? 26.391 2.613 -26.467 1.00 81.62 105 GLY A O 1
ATOM 776 N N . PHE A 1 106 ? 27.650 4.306 -27.049 1.00 82.06 106 PHE A N 1
ATOM 777 C CA . PHE A 1 106 ? 27.603 4.910 -25.695 1.00 82.06 106 PHE A CA 1
ATOM 778 C C . PHE A 1 106 ? 26.268 5.613 -25.332 1.00 82.06 106 PHE A C 1
ATOM 780 O O . PHE A 1 106 ? 26.270 6.665 -24.698 1.00 82.06 106 PHE A O 1
ATOM 787 N N . ASN A 1 107 ? 25.114 5.072 -25.742 1.00 83.19 107 ASN A N 1
ATOM 788 C CA . ASN A 1 107 ? 23.790 5.641 -25.452 1.00 83.19 107 ASN A CA 1
ATOM 789 C C . ASN A 1 107 ? 22.758 4.567 -25.051 1.00 83.19 107 ASN A C 1
ATOM 791 O O . ASN A 1 107 ? 23.019 3.367 -25.123 1.00 83.19 107 ASN A O 1
ATOM 795 N N . SER A 1 108 ? 21.570 5.003 -24.616 1.00 83.00 108 SER A N 1
ATOM 796 C CA . SER A 1 108 ? 20.488 4.118 -24.164 1.00 83.00 108 SER A CA 1
ATOM 797 C C . SER A 1 108 ? 19.470 3.743 -25.252 1.00 83.00 108 SER A C 1
ATOM 799 O O . SER A 1 108 ? 18.559 2.960 -24.981 1.00 83.00 108 SER A O 1
ATOM 801 N N . CYS A 1 109 ? 19.616 4.214 -26.497 1.00 86.38 109 CYS A N 1
ATOM 802 C CA . CYS A 1 109 ? 18.642 3.962 -27.569 1.00 86.38 109 CYS A CA 1
ATOM 803 C C . CYS A 1 109 ? 18.475 2.467 -27.871 1.00 86.38 109 CYS A C 1
ATOM 805 O O . CYS A 1 109 ? 17.355 2.004 -28.082 1.00 86.38 109 CYS A O 1
ATOM 807 N N . GLY A 1 110 ? 19.568 1.695 -27.861 1.00 87.12 110 GLY A N 1
ATOM 808 C CA . GLY A 1 110 ? 19.513 0.243 -28.065 1.00 87.12 110 GLY A CA 1
ATOM 809 C C . GLY A 1 110 ? 18.726 -0.483 -26.969 1.00 87.12 110 GLY A C 1
ATOM 810 O O . GLY A 1 110 ? 17.992 -1.430 -27.248 1.00 87.12 110 GLY A O 1
ATOM 811 N N . MET A 1 111 ? 18.809 0.008 -25.731 1.00 92.19 111 MET A N 1
ATOM 812 C CA . MET A 1 111 ? 18.067 -0.530 -24.591 1.00 92.19 111 MET A CA 1
ATOM 813 C C . MET A 1 111 ? 16.569 -0.219 -24.694 1.00 92.19 111 MET A C 1
ATOM 815 O O . MET A 1 111 ? 15.752 -1.118 -24.497 1.00 92.19 111 MET A O 1
ATOM 819 N N . PHE A 1 112 ? 16.210 1.021 -25.050 1.00 92.50 112 PHE A N 1
ATOM 820 C CA . PHE A 1 112 ? 14.817 1.420 -25.280 1.00 92.50 112 PHE A CA 1
ATOM 821 C C . PHE A 1 112 ? 14.188 0.647 -26.436 1.00 92.50 112 PHE A C 1
ATOM 823 O O . PHE A 1 112 ? 13.126 0.072 -26.242 1.00 92.50 112 PHE A O 1
ATOM 830 N N . LYS A 1 113 ? 14.878 0.517 -27.577 1.00 92.38 113 LYS A N 1
ATOM 831 C CA . LYS A 1 113 ? 14.378 -0.261 -28.724 1.00 92.38 113 LYS A CA 1
ATOM 832 C C . LYS A 1 113 ? 14.021 -1.699 -28.356 1.00 92.38 113 LYS A C 1
ATOM 834 O O . LYS A 1 113 ? 12.991 -2.193 -28.792 1.00 92.38 113 LYS A O 1
ATOM 839 N N . ARG A 1 114 ? 14.863 -2.375 -27.562 1.00 93.81 114 ARG A N 1
ATOM 840 C CA . ARG A 1 114 ? 14.572 -3.746 -27.106 1.00 93.81 114 ARG A CA 1
ATOM 841 C C . ARG A 1 114 ? 13.376 -3.787 -26.161 1.00 93.81 114 ARG A C 1
ATOM 843 O O . ARG A 1 114 ? 12.513 -4.631 -26.326 1.00 93.81 114 ARG A O 1
ATOM 850 N N . CYS A 1 115 ? 13.312 -2.860 -25.211 1.00 94.12 115 CYS A N 1
ATOM 851 C CA . CYS A 1 115 ? 12.197 -2.792 -24.275 1.00 94.12 115 CYS A CA 1
ATOM 852 C C . CYS A 1 115 ? 10.860 -2.515 -24.975 1.00 94.12 115 CYS A C 1
ATOM 854 O O . CYS A 1 115 ? 9.859 -3.157 -24.677 1.00 94.12 115 CYS A O 1
ATOM 856 N N . GLU A 1 116 ? 10.846 -1.571 -25.912 1.00 94.75 116 GLU A N 1
ATOM 857 C CA . GLU A 1 116 ? 9.645 -1.163 -26.643 1.00 94.75 116 GLU A CA 1
ATOM 858 C C . GLU A 1 116 ? 9.192 -2.208 -27.666 1.00 94.75 116 GLU A C 1
ATOM 860 O O . GLU A 1 116 ? 8.017 -2.237 -28.015 1.00 94.75 116 GLU A O 1
ATOM 865 N N . ALA A 1 117 ? 10.087 -3.096 -28.109 1.00 94.00 117 ALA A N 1
ATOM 866 C CA . ALA A 1 117 ? 9.704 -4.259 -28.903 1.00 94.00 117 ALA A CA 1
ATOM 867 C C . ALA A 1 117 ? 8.872 -5.271 -28.090 1.00 94.00 117 ALA A C 1
ATOM 869 O O . ALA A 1 117 ? 7.973 -5.893 -28.646 1.00 94.00 117 ALA A O 1
ATOM 870 N N . ASP A 1 118 ? 9.138 -5.395 -26.785 1.00 93.44 118 ASP A N 1
ATOM 871 C CA . ASP A 1 118 ? 8.474 -6.361 -25.897 1.00 93.44 118 ASP A CA 1
ATOM 872 C C . ASP A 1 118 ? 7.278 -5.761 -25.121 1.00 93.44 118 ASP A C 1
ATOM 874 O O . ASP A 1 118 ? 6.434 -6.498 -24.605 1.00 93.44 118 ASP A O 1
ATOM 878 N N . HIS A 1 119 ? 7.204 -4.429 -24.996 1.00 91.06 119 HIS A N 1
ATOM 879 C CA . HIS A 1 119 ? 6.220 -3.720 -24.158 1.00 91.06 119 HIS A CA 1
ATOM 880 C C . HIS A 1 119 ? 5.494 -2.558 -24.853 1.00 91.06 119 HIS A C 1
ATOM 882 O O . HIS A 1 119 ? 4.806 -1.790 -24.180 1.00 91.06 119 HIS A O 1
ATOM 888 N N . ASP A 1 120 ? 5.644 -2.434 -26.170 1.00 92.81 120 ASP A N 1
ATOM 889 C CA . ASP A 1 120 ? 5.161 -1.336 -27.011 1.00 92.81 120 ASP A CA 1
ATOM 890 C C . ASP A 1 120 ? 5.912 -0.002 -26.828 1.00 92.81 120 ASP A C 1
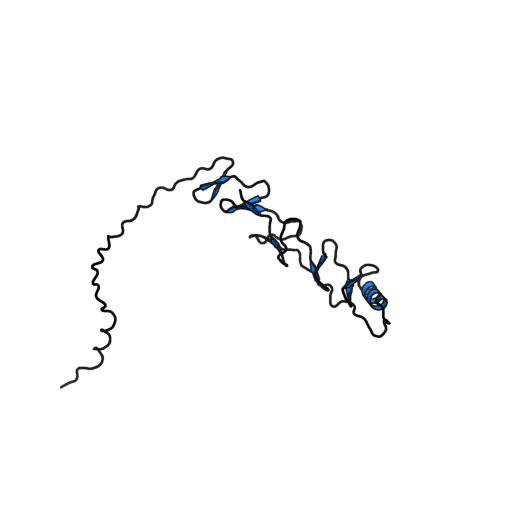ATOM 892 O O . ASP A 1 120 ? 6.501 0.314 -25.785 1.00 92.81 120 ASP A O 1
ATOM 896 N N . ALA A 1 121 ? 5.884 0.817 -27.881 1.00 91.44 121 ALA A N 1
ATOM 897 C CA . ALA A 1 121 ? 6.551 2.115 -27.921 1.00 91.44 121 ALA A CA 1
ATOM 898 C C . ALA A 1 121 ? 6.035 3.068 -26.829 1.00 91.44 121 ALA A C 1
ATOM 900 O O . ALA A 1 121 ? 4.832 3.202 -26.607 1.00 91.44 121 ALA A O 1
ATOM 901 N N . GLY A 1 122 ? 6.950 3.762 -26.144 1.00 89.69 122 GLY A N 1
ATOM 902 C CA . GLY A 1 122 ? 6.610 4.725 -25.095 1.00 89.69 122 GLY A CA 1
ATOM 903 C C . GLY A 1 122 ? 6.261 4.111 -23.735 1.00 89.69 122 GLY A C 1
ATOM 904 O O . GLY A 1 122 ? 6.098 4.854 -22.760 1.00 89.69 122 GLY A O 1
ATOM 905 N N . ASN A 1 123 ? 6.217 2.782 -23.610 1.00 92.81 123 ASN A N 1
ATOM 906 C CA . ASN A 1 123 ? 5.955 2.086 -22.345 1.00 92.81 123 ASN A CA 1
ATOM 907 C C . ASN A 1 123 ? 7.222 1.727 -21.565 1.00 92.81 123 ASN A C 1
ATOM 909 O O . ASN A 1 123 ? 7.153 1.023 -20.559 1.00 92.81 123 ASN A O 1
ATOM 913 N N . CYS A 1 124 ? 8.376 2.254 -21.964 1.00 93.19 124 CYS A N 1
ATOM 914 C CA . CYS A 1 124 ? 9.657 1.996 -21.319 1.00 93.19 124 CYS A CA 1
ATOM 915 C C . CYS A 1 124 ? 10.217 3.248 -20.643 1.00 93.19 124 CYS A C 1
ATOM 917 O O . CYS A 1 124 ? 9.923 4.383 -21.023 1.00 93.19 124 CYS A O 1
ATOM 919 N N . LYS A 1 125 ? 11.008 3.050 -19.587 1.00 92.12 125 LYS A N 1
ATOM 920 C CA . LYS A 1 125 ? 11.726 4.115 -18.882 1.00 92.12 125 LYS A CA 1
ATOM 921 C C . LYS A 1 125 ? 13.075 3.624 -18.378 1.00 92.12 125 LYS A C 1
ATOM 923 O O . LYS A 1 125 ? 13.221 2.477 -17.963 1.00 92.12 125 LYS A O 1
ATOM 928 N N . GLN A 1 126 ? 14.054 4.515 -18.354 1.00 90.75 126 GLN A N 1
ATOM 929 C CA . GLN A 1 126 ? 15.362 4.215 -17.789 1.00 90.75 126 GLN A CA 1
ATOM 930 C C . GLN A 1 126 ? 15.326 4.329 -16.257 1.00 90.75 126 GLN A C 1
ATOM 932 O O . GLN A 1 126 ? 14.689 5.219 -15.696 1.00 90.75 126 GLN A O 1
ATOM 937 N N . SER A 1 127 ? 15.976 3.401 -15.558 1.00 90.62 127 SER A N 1
ATOM 938 C CA . SER A 1 127 ? 16.193 3.431 -14.108 1.00 90.62 127 SER A CA 1
ATOM 939 C C . SER A 1 127 ? 17.657 3.075 -13.838 1.00 90.62 127 SER A C 1
ATOM 941 O O . SER A 1 127 ? 18.047 1.910 -13.900 1.00 90.62 127 SER A O 1
ATOM 943 N N . GLY A 1 128 ? 18.487 4.093 -13.591 1.00 88.69 128 GLY A N 1
ATOM 944 C CA . GLY A 1 128 ? 19.943 3.938 -13.526 1.00 88.69 128 GLY A CA 1
ATOM 945 C C . GLY A 1 128 ? 20.542 3.584 -14.893 1.00 88.69 128 GLY A C 1
ATOM 946 O O . GLY A 1 128 ? 20.227 4.217 -15.900 1.00 88.69 128 GLY A O 1
ATOM 947 N N . ALA A 1 129 ? 21.390 2.555 -14.936 1.00 89.44 129 ALA A N 1
ATOM 948 C CA . ALA A 1 129 ? 22.046 2.076 -16.159 1.00 89.44 129 ALA A CA 1
ATOM 949 C C . ALA A 1 129 ? 21.232 1.018 -16.939 1.00 89.44 129 ALA A C 1
ATOM 951 O O . ALA A 1 129 ? 21.764 0.375 -17.841 1.00 89.44 129 ALA A O 1
ATOM 952 N N . VAL A 1 130 ? 19.960 0.798 -16.586 1.00 92.06 130 VAL A N 1
ATOM 953 C CA . VAL A 1 130 ? 19.097 -0.247 -17.166 1.00 92.06 130 VAL A CA 1
ATOM 954 C C . VAL A 1 130 ? 17.734 0.346 -17.542 1.00 92.06 130 VAL A C 1
ATOM 956 O O . VAL A 1 130 ? 17.220 1.219 -16.841 1.00 92.06 130 VAL A O 1
ATOM 959 N N . VAL A 1 131 ? 17.138 -0.099 -18.652 1.00 93.62 131 VAL A N 1
ATOM 960 C CA . VAL A 1 131 ? 15.776 0.290 -19.066 1.00 93.62 131 VAL A CA 1
ATOM 961 C C . VAL A 1 131 ? 14.770 -0.758 -18.598 1.00 93.62 131 VAL A C 1
ATOM 963 O O . VAL A 1 131 ? 15.029 -1.950 -18.692 1.00 93.62 131 VAL A O 1
ATOM 966 N N . TYR A 1 132 ? 13.615 -0.328 -18.100 1.00 93.56 132 TYR A N 1
ATOM 967 C CA . TYR A 1 132 ? 12.532 -1.195 -17.633 1.00 93.56 132 TYR A CA 1
ATOM 968 C C . TYR A 1 132 ? 11.190 -0.764 -18.230 1.00 93.56 132 TYR A C 1
ATOM 970 O O . TYR A 1 132 ? 11.020 0.422 -18.539 1.00 93.56 132 TYR A O 1
ATOM 978 N N . PRO A 1 133 ? 10.198 -1.668 -18.305 1.00 93.94 133 PRO A N 1
ATOM 979 C CA . PRO A 1 133 ? 8.827 -1.263 -18.573 1.00 93.94 133 PRO A CA 1
ATOM 980 C C . PRO A 1 133 ? 8.305 -0.316 -17.481 1.00 93.94 133 PRO A C 1
ATOM 982 O O . PRO A 1 133 ? 8.713 -0.358 -16.311 1.00 93.94 133 PRO A O 1
ATOM 985 N N . LYS A 1 134 ? 7.387 0.570 -17.865 1.00 92.88 134 LYS A N 1
ATOM 986 C CA . LYS A 1 134 ? 6.640 1.432 -16.950 1.00 92.88 134 LYS A CA 1
ATOM 987 C C . LYS A 1 134 ? 5.711 0.584 -16.079 1.00 92.88 134 LYS A C 1
ATOM 989 O O . LYS A 1 134 ? 5.307 -0.519 -16.435 1.00 92.88 134 LYS A O 1
ATOM 994 N N . CYS A 1 135 ? 5.396 1.109 -14.899 1.00 91.50 135 CYS A N 1
ATOM 995 C CA . CYS A 1 135 ? 4.407 0.485 -14.031 1.00 91.50 135 CYS A CA 1
ATOM 996 C C . CYS A 1 135 ? 3.005 0.697 -14.609 1.00 91.50 135 CYS A C 1
ATOM 998 O O . CYS A 1 135 ? 2.757 1.706 -15.271 1.00 91.50 135 CYS A O 1
ATOM 1000 N N . LYS A 1 136 ? 2.099 -0.249 -14.338 1.00 87.94 136 LYS A N 1
ATOM 1001 C CA . LYS A 1 136 ? 0.674 -0.105 -14.661 1.00 87.94 136 LYS A CA 1
ATOM 1002 C C . LYS A 1 136 ? 0.079 1.102 -13.925 1.00 87.94 136 LYS A C 1
ATOM 1004 O O . LYS A 1 136 ? 0.642 1.566 -12.933 1.00 87.94 136 LYS A O 1
ATOM 1009 N N . SER A 1 137 ? -1.067 1.587 -14.403 1.00 87.69 137 SER A N 1
ATOM 1010 C CA . SER A 1 137 ? -1.802 2.664 -13.731 1.00 87.69 137 SER A CA 1
ATOM 1011 C C . SER A 1 137 ? -2.027 2.336 -12.249 1.00 87.69 137 SER A C 1
ATOM 1013 O O . SER A 1 137 ? -2.294 1.186 -11.908 1.00 87.69 137 SER A O 1
ATOM 1015 N N . GLY A 1 138 ? -1.856 3.330 -11.376 1.00 83.12 138 GLY A N 1
ATOM 1016 C CA . GLY A 1 138 ? -1.955 3.171 -9.919 1.00 83.12 138 GLY A CA 1
ATOM 1017 C C . GLY A 1 138 ? -0.721 2.567 -9.234 1.00 83.12 138 GLY A C 1
ATOM 1018 O O . GLY A 1 138 ? -0.671 2.531 -8.008 1.00 83.12 138 GLY A O 1
ATOM 1019 N N . PHE A 1 139 ? 0.298 2.131 -9.983 1.00 90.00 139 PHE A N 1
ATOM 1020 C CA . PHE A 1 139 ? 1.524 1.559 -9.426 1.00 90.00 139 PHE A CA 1
ATOM 1021 C C . PHE A 1 139 ? 2.717 2.479 -9.665 1.00 90.00 139 PHE A C 1
ATOM 1023 O O . PHE A 1 139 ? 2.931 3.008 -10.757 1.00 90.00 139 PHE A O 1
ATOM 1030 N N . GLN A 1 140 ? 3.557 2.610 -8.648 1.00 89.94 140 GLN A N 1
ATOM 1031 C CA . GLN A 1 140 ? 4.767 3.411 -8.684 1.00 89.94 140 GLN A CA 1
ATOM 1032 C C . GLN A 1 140 ? 6.014 2.523 -8.621 1.00 89.94 140 GLN A C 1
ATOM 1034 O O . GLN A 1 140 ? 5.993 1.440 -8.026 1.00 89.94 140 GLN A O 1
ATOM 1039 N N . PRO A 1 141 ? 7.117 2.942 -9.266 1.00 89.44 141 PRO A N 1
ATOM 1040 C CA . PRO A 1 141 ? 8.375 2.216 -9.198 1.00 89.44 141 PRO A CA 1
ATOM 1041 C C . PRO A 1 141 ? 8.968 2.316 -7.789 1.00 89.44 141 PRO A C 1
ATOM 1043 O O . PRO A 1 141 ? 9.383 3.391 -7.367 1.00 89.44 141 PRO A O 1
ATOM 1046 N N . ILE A 1 142 ? 9.086 1.188 -7.095 1.00 88.94 142 ILE A N 1
ATOM 1047 C CA . ILE A 1 142 ? 9.889 1.098 -5.875 1.00 88.94 142 ILE A CA 1
ATOM 1048 C C . ILE A 1 142 ? 11.246 0.521 -6.278 1.00 88.94 142 ILE A C 1
ATOM 1050 O O . ILE A 1 142 ? 11.360 -0.629 -6.714 1.00 88.94 142 ILE A O 1
ATOM 1054 N N . GLY A 1 143 ? 12.273 1.371 -6.236 1.00 85.25 143 GLY A N 1
ATOM 1055 C CA . GLY A 1 143 ? 13.606 1.054 -6.748 1.00 85.25 143 GLY A CA 1
ATOM 1056 C C . GLY A 1 143 ? 13.643 0.815 -8.266 1.00 85.25 143 GLY A C 1
ATOM 1057 O O . GLY A 1 143 ? 12.898 1.418 -9.045 1.00 85.25 143 GLY A O 1
ATOM 1058 N N . CYS A 1 144 ? 14.533 -0.080 -8.703 1.00 81.06 144 CYS A N 1
ATOM 1059 C CA . CYS A 1 144 ? 14.771 -0.357 -10.126 1.00 81.06 144 CYS A CA 1
ATOM 1060 C C . CYS A 1 144 ? 13.704 -1.237 -10.773 1.00 81.06 144 CYS A C 1
ATOM 1062 O O . CYS A 1 144 ? 13.413 -1.076 -11.954 1.00 81.06 144 CYS A O 1
ATOM 1064 N N . CYS A 1 145 ? 13.134 -2.161 -9.999 1.00 84.25 145 CYS A N 1
ATOM 1065 C CA . CYS A 1 145 ? 12.649 -3.415 -10.564 1.00 84.25 145 CYS A CA 1
ATOM 1066 C C . CYS A 1 145 ? 11.269 -3.830 -10.041 1.00 84.25 145 CYS A C 1
ATOM 1068 O O . CYS A 1 145 ? 10.695 -4.788 -10.544 1.00 84.25 145 CYS A O 1
ATOM 1070 N N . ILE A 1 146 ? 10.711 -3.120 -9.056 1.00 90.00 146 ILE A N 1
ATOM 1071 C CA . ILE A 1 146 ? 9.405 -3.436 -8.466 1.00 90.00 146 ILE A CA 1
ATOM 1072 C C . ILE A 1 146 ? 8.439 -2.294 -8.767 1.00 90.00 146 ILE A C 1
ATOM 1074 O O . ILE A 1 146 ? 8.836 -1.126 -8.811 1.00 90.00 146 ILE A O 1
ATOM 1078 N N . CYS A 1 147 ? 7.186 -2.643 -9.023 1.00 92.31 147 CYS A N 1
ATOM 1079 C CA . CYS A 1 147 ? 6.051 -1.740 -9.059 1.00 92.31 147 CYS A CA 1
ATOM 1080 C C . CYS A 1 147 ? 5.136 -2.087 -7.884 1.00 92.31 147 CYS A C 1
ATOM 1082 O O . CYS A 1 147 ? 4.720 -3.238 -7.742 1.00 92.31 147 CYS A O 1
ATOM 1084 N N . SER A 1 148 ? 4.820 -1.095 -7.058 1.00 92.38 148 SER A N 1
ATOM 1085 C CA . SER A 1 148 ? 3.894 -1.219 -5.931 1.00 92.38 148 SER A CA 1
ATOM 1086 C C . SER A 1 148 ? 2.920 -0.046 -5.962 1.00 92.38 148 SER A C 1
ATOM 1088 O O . SER A 1 148 ? 3.329 1.057 -6.328 1.00 92.38 148 SER A O 1
ATOM 1090 N N . PRO A 1 149 ? 1.659 -0.238 -5.562 1.00 91.38 149 PRO A N 1
ATOM 1091 C CA . PRO A 1 149 ? 0.756 0.880 -5.329 1.00 91.38 149 PRO A CA 1
ATOM 1092 C C . PRO A 1 149 ? 1.247 1.703 -4.126 1.00 91.38 149 PRO A C 1
ATOM 1094 O O . PRO A 1 149 ? 1.970 1.187 -3.263 1.00 91.38 149 PRO A O 1
ATOM 1097 N N . SER A 1 150 ? 0.889 2.985 -4.093 1.00 89.69 150 SER A N 1
ATOM 1098 C CA . SER A 1 150 ? 1.243 3.924 -3.021 1.00 89.69 150 SER A CA 1
ATOM 1099 C C . SER A 1 150 ? 0.179 3.945 -1.929 1.00 89.69 150 SER A C 1
ATOM 1101 O O . SER A 1 150 ? -1.004 3.796 -2.216 1.00 89.69 150 SER A O 1
ATOM 1103 N N . CYS A 1 151 ? 0.562 4.163 -0.673 1.00 91.19 151 CYS A N 1
ATOM 1104 C CA . CYS A 1 151 ? -0.427 4.392 0.379 1.00 91.19 151 CYS A CA 1
ATOM 1105 C C . CYS A 1 151 ? -1.166 5.729 0.161 1.00 91.19 151 CYS A C 1
ATOM 1107 O O . CYS A 1 151 ? -0.519 6.703 -0.227 1.00 91.19 151 CYS A O 1
ATOM 1109 N N . PRO A 1 152 ? -2.492 5.792 0.388 1.00 88.50 152 PRO A N 1
ATOM 1110 C CA . PRO A 1 152 ? -3.229 7.053 0.363 1.00 88.50 152 PRO A CA 1
ATOM 1111 C C . PRO A 1 152 ? -2.795 7.993 1.489 1.00 88.50 152 PRO A C 1
ATOM 1113 O O . PRO A 1 152 ? -2.187 7.567 2.476 1.00 88.50 152 PRO A O 1
ATOM 1116 N N . ASP A 1 153 ? -3.161 9.267 1.353 1.00 87.25 153 ASP A N 1
ATOM 1117 C CA . ASP A 1 153 ? -2.763 10.318 2.285 1.00 87.25 153 ASP A CA 1
ATOM 1118 C C . ASP A 1 153 ? -3.117 9.989 3.740 1.00 87.25 153 ASP A C 1
ATOM 1120 O O . ASP A 1 153 ? -4.207 9.516 4.072 1.00 87.25 153 ASP A O 1
ATOM 1124 N N . GLY A 1 154 ? -2.150 10.244 4.622 1.00 85.56 154 GLY A N 1
ATOM 1125 C CA . GLY A 1 154 ? -2.262 9.998 6.056 1.00 85.56 154 GLY A CA 1
ATOM 1126 C C . GLY A 1 154 ? -2.031 8.545 6.487 1.00 85.56 154 GLY A C 1
ATOM 1127 O O . GLY A 1 154 ? -1.934 8.293 7.687 1.00 85.56 154 GLY A O 1
ATOM 1128 N N . MET A 1 155 ? -1.883 7.591 5.561 1.00 91.31 155 MET A N 1
ATOM 1129 C CA . MET A 1 155 ? -1.459 6.231 5.904 1.00 91.31 155 MET A CA 1
ATOM 1130 C C . MET A 1 155 ? 0.064 6.079 5.836 1.00 91.31 155 MET A C 1
ATOM 1132 O O . MET A 1 155 ? 0.709 6.496 4.876 1.00 91.31 155 MET A O 1
ATOM 1136 N N . THR A 1 156 ? 0.648 5.418 6.835 1.00 92.31 156 THR A N 1
ATOM 1137 C CA . THR A 1 156 ? 2.080 5.080 6.837 1.00 92.31 156 THR A CA 1
ATOM 1138 C C . THR A 1 156 ? 2.335 3.830 5.995 1.00 92.31 156 THR A C 1
ATOM 1140 O O . THR A 1 156 ? 1.714 2.797 6.243 1.00 92.31 156 THR A O 1
ATOM 1143 N N . ASP A 1 157 ? 3.270 3.896 5.044 1.00 92.38 157 ASP A N 1
ATOM 1144 C CA . ASP A 1 157 ? 3.688 2.737 4.245 1.00 92.38 157 ASP A CA 1
ATOM 1145 C C . ASP A 1 157 ? 4.630 1.818 5.041 1.00 92.38 157 ASP A C 1
ATOM 1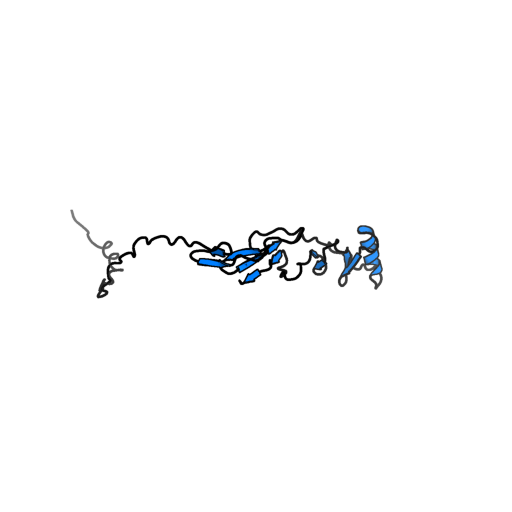147 O O . ASP A 1 157 ? 5.709 2.230 5.468 1.00 92.38 157 ASP A O 1
ATOM 1151 N N . LEU A 1 158 ? 4.215 0.563 5.234 1.00 90.75 158 LEU A N 1
ATOM 1152 C CA . LEU A 1 158 ? 4.973 -0.506 5.897 1.00 90.75 158 LEU A CA 1
ATOM 1153 C C . LEU A 1 158 ? 5.605 -1.492 4.894 1.00 90.75 158 LEU A C 1
ATOM 1155 O O . LEU A 1 158 ? 6.023 -2.591 5.255 1.00 90.75 158 LEU A O 1
ATOM 1159 N N . GLY A 1 159 ? 5.642 -1.145 3.609 1.00 88.12 159 GLY A N 1
ATOM 1160 C CA . GLY A 1 159 ? 6.207 -1.949 2.529 1.00 88.12 159 GLY A CA 1
ATOM 1161 C C . GLY A 1 159 ? 5.175 -2.843 1.847 1.00 88.12 159 GLY A C 1
ATOM 1162 O O . GLY A 1 159 ? 4.947 -2.684 0.649 1.00 88.12 159 GLY A O 1
ATOM 1163 N N . ILE A 1 160 ? 4.526 -3.752 2.581 1.00 90.44 160 ILE A N 1
ATOM 1164 C CA . ILE A 1 160 ? 3.463 -4.633 2.039 1.00 90.44 160 ILE A CA 1
ATOM 1165 C C . ILE A 1 160 ? 2.046 -4.145 2.359 1.00 90.44 160 ILE A C 1
ATOM 1167 O O . ILE A 1 160 ? 1.072 -4.598 1.760 1.00 90.44 160 ILE A O 1
ATOM 1171 N N . SER A 1 161 ? 1.920 -3.216 3.300 1.00 94.19 161 SER A N 1
ATOM 1172 C CA . SER A 1 161 ? 0.643 -2.716 3.796 1.00 94.19 161 SER A CA 1
ATOM 1173 C C . SER A 1 161 ? 0.749 -1.246 4.195 1.00 94.19 161 SER A C 1
ATOM 1175 O O . SER A 1 161 ? 1.844 -0.700 4.320 1.00 94.19 161 SER A O 1
ATOM 1177 N N . CYS A 1 162 ? -0.400 -0.607 4.367 1.00 94.75 162 CYS A N 1
ATOM 1178 C CA . CYS A 1 162 ? -0.538 0.778 4.791 1.00 94.75 162 CYS A CA 1
ATOM 1179 C C . CYS A 1 162 ? -1.243 0.813 6.145 1.00 94.75 162 CYS A C 1
ATOM 1181 O O . CYS A 1 162 ? -2.320 0.232 6.287 1.00 94.75 162 CYS A O 1
ATOM 1183 N N . THR A 1 163 ? -0.668 1.479 7.143 1.00 95.06 163 THR A N 1
ATOM 1184 C CA . THR A 1 163 ? -1.290 1.587 8.469 1.00 95.06 163 THR A CA 1
ATOM 1185 C C . THR A 1 163 ? -2.563 2.418 8.385 1.00 95.06 163 THR A C 1
ATOM 1187 O O . THR A 1 163 ? -2.555 3.534 7.864 1.00 95.06 163 THR A O 1
ATOM 1190 N N . LYS A 1 164 ? -3.660 1.892 8.933 1.00 93.81 164 LYS A N 1
ATOM 1191 C CA . LYS A 1 164 ? -4.938 2.600 9.001 1.00 93.81 164 LYS A CA 1
ATOM 1192 C C . LYS A 1 164 ? -4.830 3.838 9.883 1.00 93.81 164 LYS A C 1
ATOM 1194 O O . LYS A 1 164 ? -4.194 3.810 10.936 1.00 93.81 164 LYS A O 1
ATOM 1199 N N . LEU A 1 165 ? -5.545 4.888 9.488 1.00 92.62 165 LEU A N 1
ATOM 1200 C CA . LEU A 1 165 ? -5.685 6.107 10.277 1.00 92.62 165 LEU A CA 1
ATOM 1201 C C . LEU A 1 165 ? -6.275 5.795 11.654 1.00 92.62 165 LEU A C 1
ATOM 1203 O O . LEU A 1 165 ? -7.295 5.104 11.768 1.00 92.62 165 LEU A O 1
ATOM 1207 N N . VAL A 1 166 ? -5.633 6.338 12.683 1.00 92.75 166 VAL A N 1
ATOM 1208 C CA . VAL A 1 166 ? -6.046 6.237 14.081 1.00 92.75 166 VAL A CA 1
ATOM 1209 C C . VAL A 1 166 ? -6.087 7.621 14.708 1.00 92.75 166 VAL A C 1
ATOM 1211 O O . VAL A 1 166 ? -5.235 8.457 14.415 1.00 92.75 166 VAL A O 1
ATOM 1214 N N . TYR A 1 167 ? -7.064 7.854 15.576 1.00 92.69 167 TYR A N 1
ATOM 1215 C CA . TYR A 1 167 ? -7.124 9.055 16.403 1.00 92.69 167 TYR A CA 1
ATOM 1216 C C . TYR A 1 167 ? -7.656 8.716 17.800 1.00 92.69 167 TYR A C 1
ATOM 1218 O O . TYR A 1 167 ? -8.265 7.660 18.010 1.00 92.69 167 TYR A O 1
ATOM 1226 N N . SER A 1 168 ? -7.382 9.602 18.755 1.00 92.06 168 SER A N 1
ATOM 1227 C CA . SER A 1 168 ? -7.871 9.504 20.129 1.00 92.06 168 SER A CA 1
ATOM 1228 C C . SER A 1 168 ? -9.107 10.371 20.353 1.00 92.06 168 SER A C 1
ATOM 1230 O O . SER A 1 168 ? -9.148 11.494 19.851 1.00 92.06 168 SER A O 1
ATOM 1232 N N . LEU A 1 169 ? -10.071 9.847 21.111 1.00 85.44 169 LEU A N 1
ATOM 1233 C CA . LEU A 1 169 ? -11.266 10.567 21.571 1.00 85.44 169 LEU A CA 1
ATOM 1234 C C . LEU A 1 169 ? -10.956 11.607 22.652 1.00 85.44 169 LEU A C 1
ATOM 1236 O O . LEU A 1 169 ? -10.004 11.369 23.434 1.00 85.44 169 LEU A O 1
#

Foldseek 3Di:
DDDDDDDDPPPPVPDPPPDPPPPPPDDDDDDPPPDDDDPDDEDPQWDDAPNDTAGADDPQWHDPHRWKTWGNDDPPQWPDPVPFWTFFHDKDWQPPAQADDPVPPPDCPVRQVVQCVVANHPQWDDQPRGITGHDDPQWDDDHDIITTHDGPPPWDDPPRTTGTDMDTD

Secondary structure (DSSP, 8-state):
------SSSSSSSSS-----------PPP----S---------TTEEEETTEEEEPPPTTEEEEETTEEEE-PPPTTPEE-SSSEEEPPPPEE-TT-EE--GGG-SSSHHHHHHHHHHH-TT-EEEETTEEEEPPPTTEEEETTTEEEEPPPTTPEE-SSEEEPPEEE-

Solvent-accessible surface area (backbone atoms only — not comparable to full-atom values): 10767 Å² total; per-residue (Å²): 132,88,85,85,82,89,81,83,84,74,69,85,78,72,85,82,78,75,71,86,75,64,91,61,85,74,74,80,88,74,81,87,70,90,70,79,85,79,81,71,80,54,56,96,69,34,42,75,46,88,84,44,65,27,74,57,52,60,94,68,36,38,71,81,47,71,50,37,26,32,48,66,75,53,62,91,78,33,45,68,69,86,76,60,35,25,31,52,56,84,65,43,74,46,64,91,47,30,55,78,52,91,88,37,57,103,54,62,62,51,20,48,54,56,42,22,73,77,59,41,80,88,37,53,43,73,48,87,83,29,25,25,62,57,57,59,89,78,33,42,71,53,76,79,38,35,24,34,60,72,60,60,92,85,31,53,71,69,86,61,30,20,36,50,50,69,51,74,116

Sequence (169 aa):
MMAEHSAVRGAMKALVSLASRSDICLRNSRGRGVGTALITKCNANEEQSGALCYPKCSEGYKAIRCCLCRKNECPPEYTDDGIAACIKPKACGRGTGYGWKFSDGFNSCGMFKRCEADHDAGNCKQSGAVVYPKCKSGFQPIGCCICSPSCPDGMTDLGISCTKLVYSL

Radius of gyration: 35.28 Å; Cα contacts (8 Å, |Δi|>4): 232; chains: 1; bounding box: 56×76×93 Å

pLDDT: mean 83.11, std 14.9, range [32.84, 95.06]

Mean predicted aligned error: 13.67 Å